Protein AF-A0A2G5TEP9-F1 (afdb_monomer_lite)

Organism: NCBI:txid1611254

Radius of gyration: 27.72 Å; chains: 1; bounding box: 43×55×90 Å

Foldseek 3Di:
DPPVVLVVLLVQLVVCVVVLNLVVLVVSLVVDDDPDPVSNVSSVVSNVSSVVSVVVVVVVVVVVVPPDDDDDDDDDDDDDDDDDDDDDDDDDDDPPPPDLPPPPDDQPFDPVLLVVLLVVCVVPVDLDDDPVVLVVSCVVRVHDSVSSNVSSNCSVSDPPPDPPPPPPPPPPDDDDD

pLDDT: mean 73.53, std 23.88, range [27.42, 98.19]

Structure (mmCIF, N/CA/C/O backbone):
data_AF-A0A2G5TEP9-F1
#
_entry.id   AF-A0A2G5TEP9-F1
#
loop_
_atom_site.group_PDB
_atom_site.id
_atom_site.type_symbol
_atom_site.label_atom_id
_atom_site.label_alt_id
_atom_site.label_comp_id
_atom_site.label_asym_id
_atom_site.label_entity_id
_atom_site.label_seq_id
_atom_site.pdbx_PDB_ins_code
_atom_site.Cartn_x
_atom_site.Cartn_y
_atom_site.Cartn_z
_atom_site.occupancy
_atom_site.B_iso_or_equiv
_atom_site.auth_seq_id
_atom_site.auth_comp_id
_atom_site.auth_asym_id
_atom_site.auth_atom_id
_atom_site.pdbx_PDB_model_num
ATOM 1 N N . MET A 1 1 ? 9.627 8.758 -30.086 1.00 54.09 1 MET A N 1
ATOM 2 C CA . MET A 1 1 ? 8.251 9.281 -29.978 1.00 54.09 1 MET A CA 1
ATOM 3 C C . MET A 1 1 ? 7.890 9.295 -28.505 1.00 54.09 1 MET A C 1
ATOM 5 O O . MET A 1 1 ? 8.203 8.301 -27.852 1.00 54.09 1 MET A O 1
ATOM 9 N N . PRO A 1 2 ? 7.360 10.400 -27.956 1.00 58.72 2 PRO A N 1
ATOM 10 C CA . PRO A 1 2 ? 6.764 10.361 -26.627 1.00 58.72 2 PRO A CA 1
ATOM 11 C C . PRO A 1 2 ? 5.661 9.294 -26.603 1.00 58.72 2 PRO A C 1
ATOM 13 O O . PRO A 1 2 ? 4.982 9.063 -27.601 1.00 58.72 2 PRO A O 1
ATOM 16 N N . ASP A 1 3 ? 5.563 8.581 -25.486 1.00 75.75 3 ASP A N 1
ATOM 17 C CA . ASP A 1 3 ? 4.519 7.584 -25.258 1.00 75.75 3 ASP A CA 1
ATOM 18 C C . ASP A 1 3 ? 3.217 8.329 -24.922 1.00 75.75 3 ASP A C 1
ATOM 20 O O . ASP A 1 3 ? 2.909 8.590 -23.755 1.00 75.75 3 ASP A O 1
ATOM 24 N N . ASP A 1 4 ? 2.517 8.763 -25.974 1.00 84.94 4 ASP A N 1
ATOM 25 C CA . ASP A 1 4 ? 1.292 9.567 -25.886 1.00 84.94 4 ASP A CA 1
ATOM 26 C C . ASP A 1 4 ? 0.189 8.848 -25.100 1.00 84.94 4 ASP A C 1
ATOM 28 O O . ASP A 1 4 ? -0.618 9.490 -24.425 1.00 84.94 4 ASP A O 1
ATOM 32 N N . GLU A 1 5 ? 0.173 7.515 -25.130 1.00 90.94 5 GLU A N 1
ATOM 33 C CA . GLU A 1 5 ? -0.779 6.717 -24.367 1.00 90.94 5 GLU A CA 1
ATOM 34 C C . GLU A 1 5 ? -0.471 6.788 -22.867 1.00 90.94 5 GLU A C 1
ATOM 36 O O . GLU A 1 5 ? -1.345 7.150 -22.074 1.00 90.94 5 GLU A O 1
ATOM 41 N N . SER A 1 6 ? 0.777 6.537 -22.462 1.00 93.81 6 SER A N 1
ATOM 42 C CA . SER A 1 6 ? 1.188 6.671 -21.057 1.00 93.81 6 SER A CA 1
ATOM 43 C C . SER A 1 6 ? 0.992 8.090 -20.520 1.00 93.81 6 SER A C 1
ATOM 45 O O . SER A 1 6 ? 0.581 8.267 -19.371 1.00 93.81 6 SER A O 1
ATOM 47 N N . PHE A 1 7 ? 1.211 9.109 -21.354 1.00 94.25 7 PHE A N 1
ATOM 48 C CA . PHE A 1 7 ? 0.912 10.492 -20.989 1.00 94.25 7 PHE A CA 1
ATOM 49 C C . PHE A 1 7 ? -0.584 10.703 -20.709 1.00 94.25 7 PHE A C 1
ATOM 51 O O . PHE A 1 7 ? -0.945 11.254 -19.667 1.00 94.25 7 PHE A O 1
ATOM 58 N N . GLN A 1 8 ? -1.473 10.211 -21.577 1.00 95.69 8 GLN A N 1
ATOM 59 C CA . GLN A 1 8 ? -2.921 10.302 -21.356 1.00 95.69 8 GLN A CA 1
ATOM 60 C C . GLN A 1 8 ? -3.368 9.575 -20.082 1.00 95.69 8 GLN A C 1
ATOM 62 O O . GLN A 1 8 ? -4.259 10.059 -19.376 1.00 95.69 8 GLN A O 1
ATOM 67 N N . TRP A 1 9 ? -2.757 8.435 -19.758 1.00 96.88 9 TRP A N 1
ATOM 68 C CA . TRP A 1 9 ? -3.003 7.736 -18.495 1.00 96.88 9 TRP A CA 1
ATOM 69 C C . TRP A 1 9 ? -2.607 8.581 -17.287 1.00 96.88 9 TRP A C 1
ATOM 71 O O . TRP A 1 9 ? -3.414 8.739 -16.366 1.00 96.88 9 TRP A O 1
ATOM 81 N N . ASN A 1 10 ? -1.436 9.212 -17.331 1.00 96.50 10 ASN A N 1
ATOM 82 C CA . ASN A 1 10 ? -1.004 10.143 -16.292 1.00 96.50 10 ASN A CA 1
ATOM 83 C C . ASN A 1 10 ? -1.940 11.353 -16.162 1.00 96.50 10 ASN A C 1
ATOM 85 O O . ASN A 1 10 ? -2.276 11.748 -15.045 1.00 96.50 10 ASN A O 1
ATOM 89 N N . CYS A 1 11 ? -2.464 11.892 -17.267 1.00 97.38 11 CYS A N 1
ATOM 90 C CA . CYS A 1 11 ? -3.477 12.950 -17.221 1.00 97.38 11 CYS A CA 1
ATOM 91 C C . CYS A 1 11 ? -4.774 12.498 -16.531 1.00 97.38 11 CYS A C 1
ATOM 93 O O . CYS A 1 11 ? -5.312 13.233 -15.699 1.00 97.38 11 CYS A O 1
ATOM 95 N N . LYS A 1 12 ? -5.265 11.286 -16.825 1.00 97.88 12 LYS A N 1
ATOM 96 C CA . LYS A 1 12 ? -6.457 10.713 -16.167 1.00 97.88 12 LYS A CA 1
ATOM 97 C C . LYS A 1 12 ? -6.224 10.508 -14.670 1.00 97.88 12 LYS A C 1
ATOM 99 O O . LYS A 1 12 ? -7.103 10.804 -13.864 1.00 97.88 12 LYS A O 1
ATOM 104 N N . MET A 1 13 ? -5.036 10.041 -14.290 1.00 98.19 13 MET A N 1
ATOM 105 C CA . MET A 1 13 ? -4.645 9.891 -12.886 1.00 98.19 13 MET A CA 1
ATOM 106 C C . MET A 1 13 ? -4.602 11.246 -12.171 1.00 98.19 13 MET A C 1
ATOM 108 O O . MET A 1 13 ? -5.199 11.393 -11.108 1.00 98.19 13 MET A O 1
ATOM 112 N N . ALA A 1 14 ? -3.989 12.264 -12.776 1.00 98.06 14 ALA A N 1
ATOM 113 C CA . ALA A 1 14 ? -3.950 13.617 -12.222 1.00 98.06 14 ALA A CA 1
ATOM 114 C C . ALA A 1 14 ? -5.348 14.253 -12.105 1.00 98.06 14 ALA A C 1
ATOM 116 O O . ALA A 1 14 ? -5.624 15.003 -11.168 1.00 98.06 14 ALA A O 1
ATOM 117 N N . GLN A 1 15 ? -6.260 13.956 -13.033 1.00 98.19 15 GLN A N 1
ATOM 118 C CA . GLN A 1 15 ? -7.659 14.363 -12.914 1.00 98.19 15 GLN A CA 1
ATOM 119 C C . GLN A 1 15 ? -8.349 13.681 -11.725 1.00 98.19 15 GLN A C 1
ATOM 121 O O . GLN A 1 15 ? -8.962 14.371 -10.916 1.00 98.19 15 GLN A O 1
ATOM 126 N N . ALA A 1 16 ? -8.184 12.368 -11.558 1.00 97.56 16 ALA A N 1
ATOM 127 C CA . ALA A 1 16 ? -8.745 11.640 -10.419 1.00 97.56 16 ALA A CA 1
ATOM 128 C C . ALA A 1 16 ? -8.208 12.145 -9.065 1.00 97.56 16 ALA A C 1
ATOM 130 O O . ALA A 1 16 ? -8.957 12.202 -8.087 1.00 97.56 16 ALA A O 1
ATOM 131 N N . VAL A 1 17 ? -6.940 12.570 -9.012 1.00 97.00 17 VAL A N 1
ATOM 132 C CA . VAL A 1 17 ? -6.368 13.268 -7.849 1.00 97.00 17 VAL A CA 1
ATOM 133 C C . VAL A 1 17 ? -7.118 14.575 -7.569 1.00 97.00 17 VAL A C 1
ATOM 135 O O . VAL A 1 17 ? -7.587 14.778 -6.450 1.00 97.00 17 VAL A O 1
ATOM 138 N N . ARG A 1 18 ? -7.291 15.439 -8.580 1.00 96.06 18 ARG A N 1
ATOM 139 C CA . ARG A 1 18 ? -8.020 16.717 -8.441 1.00 96.06 18 ARG A CA 1
ATOM 140 C C . ARG A 1 18 ? -9.473 16.528 -8.004 1.00 96.06 18 ARG A C 1
ATOM 142 O O . ARG A 1 18 ? -9.998 17.344 -7.255 1.00 96.06 18 ARG A O 1
ATOM 149 N N . GLU A 1 19 ? -10.105 15.443 -8.435 1.00 96.62 19 GLU A N 1
ATOM 150 C CA . GLU A 1 19 ? -11.479 15.081 -8.071 1.00 96.62 19 GLU A CA 1
ATOM 151 C C . GLU A 1 19 ? -11.585 14.371 -6.707 1.00 96.62 19 GLU A C 1
ATOM 153 O O . GLU A 1 19 ? -12.661 13.902 -6.338 1.00 96.62 19 GLU A O 1
ATOM 158 N N . ASN A 1 20 ? -10.500 14.289 -5.925 1.00 94.88 20 ASN A N 1
ATOM 159 C CA . ASN A 1 20 ? -10.471 13.622 -4.619 1.00 94.88 20 ASN A CA 1
ATOM 160 C C . ASN A 1 20 ? -10.864 12.132 -4.657 1.00 94.88 20 ASN A C 1
ATOM 162 O O . ASN A 1 20 ? -11.404 11.599 -3.676 1.00 94.88 20 ASN A O 1
ATOM 166 N N . GLN A 1 21 ? -10.548 11.441 -5.758 1.00 97.00 21 GLN A N 1
ATOM 167 C CA . GLN A 1 21 ? -10.834 10.021 -5.986 1.00 97.00 21 GLN A CA 1
ATOM 168 C C . GLN A 1 21 ? -9.555 9.159 -5.922 1.00 97.00 21 GLN A C 1
ATOM 170 O O . GLN A 1 21 ? -9.119 8.610 -6.938 1.00 97.00 21 GLN A O 1
ATOM 175 N N . PRO A 1 22 ? -8.939 8.960 -4.742 1.00 95.81 22 PRO A N 1
ATOM 176 C CA . PRO A 1 22 ? -7.652 8.270 -4.643 1.00 95.81 22 PRO A CA 1
ATOM 177 C C . PRO A 1 22 ? -7.717 6.797 -5.076 1.00 95.81 22 PRO A C 1
ATOM 179 O O . PRO A 1 22 ? -6.802 6.296 -5.723 1.00 95.81 22 PRO A O 1
ATOM 182 N N . PHE A 1 23 ? -8.830 6.099 -4.826 1.00 96.81 23 PHE A N 1
ATOM 183 C CA . PHE A 1 23 ? -9.011 4.723 -5.305 1.00 96.81 23 PHE A CA 1
ATOM 184 C C . PHE A 1 23 ? -9.077 4.629 -6.832 1.00 96.81 23 PHE A C 1
ATOM 186 O O . PHE A 1 23 ? -8.648 3.627 -7.406 1.00 96.81 23 PHE A O 1
ATOM 193 N N . LYS A 1 24 ? -9.566 5.681 -7.502 1.00 97.44 24 LYS A N 1
ATOM 194 C CA . LYS A 1 24 ? -9.578 5.740 -8.963 1.00 97.44 24 LYS A CA 1
ATOM 195 C C . LYS A 1 24 ? -8.161 5.867 -9.514 1.00 97.44 24 LYS A C 1
ATOM 197 O O . LYS A 1 24 ? -7.848 5.210 -10.500 1.00 97.44 24 LYS A O 1
ATOM 202 N N . VAL A 1 25 ? -7.291 6.625 -8.846 1.00 97.50 25 VAL A N 1
ATOM 203 C CA . VAL A 1 25 ? -5.862 6.723 -9.193 1.00 97.50 25 VAL A CA 1
ATOM 204 C C . VAL A 1 25 ? -5.188 5.351 -9.109 1.00 97.50 25 VAL A C 1
ATOM 206 O O . VAL A 1 25 ? -4.518 4.947 -10.057 1.00 97.50 25 VAL A O 1
ATOM 209 N N . LEU A 1 26 ? -5.429 4.597 -8.029 1.00 97.38 26 LEU A N 1
ATOM 210 C CA . LEU A 1 26 ? -4.895 3.238 -7.864 1.00 97.38 26 LEU A CA 1
ATOM 211 C C . LEU A 1 26 ? -5.405 2.280 -8.949 1.00 97.38 26 LEU A C 1
ATOM 213 O O . LEU A 1 26 ? -4.629 1.503 -9.504 1.00 97.38 26 LEU A O 1
ATOM 217 N N . GLN A 1 27 ? -6.699 2.356 -9.278 1.00 97.69 27 GLN A N 1
ATOM 218 C CA . GLN A 1 27 ? -7.284 1.562 -10.358 1.00 97.69 27 GLN A CA 1
ATOM 219 C C . GLN A 1 27 ? -6.618 1.882 -11.700 1.00 97.69 27 GLN A C 1
ATOM 221 O O . GLN A 1 27 ? -6.266 0.965 -12.439 1.00 97.69 27 GLN A O 1
ATOM 226 N N . LEU A 1 28 ? -6.449 3.168 -12.018 1.00 97.00 28 LEU A N 1
ATOM 227 C CA . LEU A 1 28 ? -5.861 3.604 -13.281 1.00 97.00 28 LEU A CA 1
ATOM 228 C C . LEU A 1 28 ? -4.400 3.151 -13.401 1.00 97.00 28 LEU A C 1
ATOM 230 O O . LEU A 1 28 ? -4.034 2.573 -14.419 1.00 97.00 28 LEU A O 1
ATOM 234 N N . ALA A 1 29 ? -3.603 3.319 -12.343 1.00 95.38 29 ALA A N 1
ATOM 235 C CA . ALA A 1 29 ? -2.207 2.887 -12.314 1.00 95.38 29 ALA A CA 1
ATOM 236 C C . ALA A 1 29 ? -2.046 1.372 -12.514 1.00 95.38 29 ALA A C 1
ATOM 238 O O . ALA A 1 29 ? -1.119 0.932 -13.185 1.00 95.38 29 ALA A O 1
ATOM 239 N N . GLY A 1 30 ? -2.956 0.567 -11.957 1.00 94.62 30 GLY A N 1
ATOM 240 C CA . GLY A 1 30 ? -2.949 -0.889 -12.133 1.00 94.62 30 GLY A CA 1
ATOM 241 C C . GLY A 1 30 ? -3.490 -1.373 -13.483 1.00 94.62 30 GLY A C 1
ATOM 242 O O . GLY A 1 30 ? -3.393 -2.562 -13.774 1.00 94.62 30 GLY A O 1
ATOM 243 N N . SER A 1 31 ? -4.078 -0.483 -14.288 1.00 95.69 31 SER A N 1
ATOM 244 C CA . SER A 1 31 ? -4.719 -0.829 -15.565 1.00 95.69 31 SER A CA 1
ATOM 245 C C . SER A 1 31 ? -3.834 -0.571 -16.786 1.00 95.69 31 SER A C 1
ATOM 247 O O . SER A 1 31 ? -4.215 -0.958 -17.888 1.00 95.69 31 SER A O 1
ATOM 249 N N . HIS A 1 32 ? -2.676 0.071 -16.609 1.00 94.25 32 HIS A N 1
ATOM 250 C CA . HIS A 1 32 ? -1.771 0.434 -17.699 1.00 94.25 32 HIS A CA 1
ATOM 251 C C . HIS A 1 32 ? -0.335 0.013 -17.406 1.00 94.25 32 HIS A C 1
ATOM 253 O O . HIS A 1 32 ? 0.132 0.117 -16.273 1.00 94.25 32 HIS A O 1
ATOM 259 N N . ASN A 1 33 ? 0.379 -0.440 -18.437 1.00 93.69 33 ASN A N 1
ATOM 260 C CA . ASN A 1 33 ? 1.788 -0.798 -18.323 1.00 93.69 33 ASN A CA 1
ATOM 261 C C . ASN A 1 33 ? 2.669 0.325 -18.882 1.00 93.69 33 ASN A C 1
ATOM 263 O O . ASN A 1 33 ? 2.822 0.464 -20.095 1.00 93.69 33 ASN A O 1
ATOM 267 N N . PHE A 1 34 ? 3.267 1.112 -17.990 1.00 92.44 34 PHE A N 1
ATOM 268 C CA . PHE A 1 34 ? 4.146 2.218 -18.358 1.00 92.44 34 PHE A CA 1
ATOM 269 C C . PHE A 1 34 ? 5.502 1.695 -18.844 1.00 92.44 34 PHE A C 1
ATOM 271 O O . PHE A 1 34 ? 6.312 1.207 -18.056 1.00 92.44 34 PHE A O 1
ATOM 278 N N . THR A 1 35 ? 5.753 1.811 -20.148 1.00 88.62 35 THR A N 1
ATOM 279 C CA . THR A 1 35 ? 7.021 1.380 -20.765 1.00 88.62 35 THR A CA 1
ATOM 280 C C . THR A 1 35 ? 8.101 2.460 -20.708 1.00 88.62 35 THR A C 1
ATOM 282 O O . THR A 1 35 ? 9.292 2.155 -20.686 1.00 88.62 35 THR A O 1
ATOM 285 N N . ASN A 1 36 ? 7.690 3.727 -20.655 1.00 92.44 36 ASN A N 1
ATOM 286 C CA . ASN A 1 36 ? 8.575 4.872 -20.519 1.00 92.44 36 ASN A CA 1
ATOM 287 C C . ASN A 1 36 ? 8.857 5.166 -19.034 1.00 92.44 36 ASN A C 1
ATOM 289 O O . ASN A 1 36 ? 7.923 5.400 -18.265 1.00 92.44 36 ASN A O 1
ATOM 293 N N . GLU A 1 37 ? 10.136 5.199 -18.643 1.00 92.81 37 GLU A N 1
ATOM 294 C CA . GLU A 1 37 ? 10.525 5.357 -17.232 1.00 92.81 37 GLU A CA 1
ATOM 295 C C . GLU A 1 37 ? 10.071 6.698 -16.637 1.00 92.81 37 GLU A C 1
ATOM 297 O O . GLU A 1 37 ? 9.592 6.726 -15.508 1.00 92.81 37 GLU A O 1
ATOM 302 N N . LEU A 1 38 ? 10.109 7.789 -17.411 1.00 93.88 38 LEU A N 1
ATOM 303 C CA . LEU A 1 38 ? 9.615 9.091 -16.951 1.00 93.88 38 LEU A CA 1
ATOM 304 C C . LEU A 1 38 ? 8.106 9.043 -16.683 1.00 93.88 38 LEU A C 1
ATOM 306 O O . LEU A 1 38 ? 7.631 9.520 -15.656 1.00 93.88 38 LEU A O 1
ATOM 310 N N . GLN A 1 39 ? 7.332 8.444 -17.591 1.00 94.81 39 GLN A N 1
ATOM 311 C CA . GLN A 1 39 ? 5.882 8.328 -17.402 1.00 94.81 39 GLN A CA 1
ATOM 312 C C . GLN A 1 39 ? 5.538 7.425 -16.214 1.00 94.81 39 GLN A C 1
ATOM 314 O O . GLN A 1 39 ? 4.589 7.700 -15.482 1.00 94.81 39 GLN A O 1
ATOM 319 N N . LYS A 1 40 ? 6.330 6.378 -15.990 1.00 95.50 40 LYS A N 1
ATOM 320 C CA . LYS A 1 40 ? 6.205 5.495 -14.832 1.00 95.50 40 LYS A CA 1
ATOM 321 C C . LYS A 1 40 ? 6.516 6.220 -13.522 1.00 95.50 40 LYS A C 1
ATOM 323 O O . LYS A 1 40 ? 5.782 6.046 -12.554 1.00 95.50 40 LYS A O 1
ATOM 328 N N . GLU A 1 41 ? 7.552 7.053 -13.480 1.00 96.69 41 GLU A N 1
ATOM 329 C CA . GLU A 1 41 ? 7.896 7.860 -12.302 1.00 96.69 41 GLU A CA 1
ATOM 330 C C . GLU A 1 41 ? 6.782 8.859 -11.949 1.00 96.69 41 GLU A C 1
ATOM 332 O O . GLU A 1 41 ? 6.381 8.973 -10.786 1.00 96.69 41 GLU A O 1
ATOM 337 N N . ILE A 1 42 ? 6.194 9.505 -12.961 1.00 96.19 42 ILE A N 1
ATOM 338 C CA . ILE A 1 42 ? 5.015 10.366 -12.788 1.00 96.19 42 ILE A CA 1
ATOM 339 C C . ILE A 1 42 ? 3.842 9.561 -12.209 1.00 96.19 42 ILE A C 1
ATOM 341 O O . ILE A 1 42 ? 3.224 9.986 -11.230 1.00 96.19 42 ILE A O 1
ATOM 345 N N . ALA A 1 43 ? 3.554 8.380 -12.764 1.00 96.94 43 ALA A N 1
ATOM 346 C CA . ALA A 1 43 ? 2.474 7.518 -12.286 1.00 96.94 43 ALA A CA 1
ATOM 347 C C . ALA A 1 43 ? 2.678 7.101 -10.820 1.00 96.94 43 ALA A C 1
ATOM 349 O O . ALA A 1 43 ? 1.741 7.163 -10.021 1.00 96.94 43 ALA A O 1
ATOM 350 N N . LEU A 1 44 ? 3.904 6.723 -10.442 1.00 97.69 44 LEU A N 1
ATOM 351 C CA . LEU A 1 44 ? 4.257 6.362 -9.066 1.00 97.69 44 LEU A CA 1
ATOM 352 C C . LEU A 1 44 ? 4.078 7.536 -8.099 1.00 97.69 44 LEU A C 1
ATOM 354 O O . LEU A 1 44 ? 3.539 7.345 -7.010 1.00 97.69 44 LEU A O 1
ATOM 358 N N . THR A 1 45 ? 4.450 8.746 -8.514 1.00 98.12 45 THR A N 1
ATOM 359 C CA . THR A 1 45 ? 4.260 9.967 -7.715 1.00 98.12 45 THR A CA 1
ATOM 360 C C . THR A 1 45 ? 2.775 10.229 -7.449 1.00 98.12 45 THR A C 1
ATOM 362 O O . THR A 1 45 ? 2.368 10.487 -6.316 1.00 98.12 45 THR A O 1
ATOM 365 N N . LEU A 1 46 ? 1.931 10.090 -8.475 1.00 97.81 46 LEU A N 1
ATOM 366 C CA . LEU A 1 46 ? 0.477 10.237 -8.346 1.00 97.81 46 LEU A CA 1
ATOM 367 C C . LEU A 1 46 ? -0.138 9.148 -7.450 1.00 97.81 46 LEU A C 1
ATOM 369 O O . LEU A 1 46 ? -1.047 9.431 -6.669 1.00 97.81 46 LEU A O 1
ATOM 373 N N . VAL A 1 47 ? 0.364 7.912 -7.528 1.00 97.94 47 VAL A N 1
ATOM 374 C CA . VAL A 1 47 ? -0.046 6.807 -6.645 1.00 97.94 47 VAL A CA 1
ATOM 375 C C . VAL A 1 47 ? 0.343 7.080 -5.196 1.00 97.94 47 VAL A C 1
ATOM 377 O O . VAL A 1 47 ? -0.477 6.857 -4.304 1.00 97.94 47 VAL A O 1
ATOM 380 N N . GLN A 1 48 ? 1.557 7.574 -4.949 1.00 97.62 48 GLN A N 1
ATOM 381 C CA . GLN A 1 48 ? 2.003 7.943 -3.608 1.00 97.62 48 GLN A CA 1
ATOM 382 C C . GLN A 1 48 ? 1.087 9.016 -3.014 1.00 97.62 48 GLN A C 1
ATOM 384 O O . GLN A 1 48 ? 0.552 8.822 -1.922 1.00 97.62 48 GLN A O 1
ATOM 389 N N . TYR A 1 49 ? 0.812 10.077 -3.774 1.00 96.69 49 TYR A N 1
ATOM 390 C CA . TYR A 1 49 ? -0.101 11.133 -3.343 1.00 96.69 49 TYR A CA 1
ATOM 391 C C . TYR A 1 49 ? -1.507 10.592 -3.040 1.00 96.69 49 TYR A C 1
ATOM 393 O O . TYR A 1 49 ? -2.089 10.888 -2.000 1.00 96.69 49 TYR A O 1
ATOM 401 N N . ALA A 1 50 ? -2.047 9.718 -3.895 1.00 96.31 50 ALA A N 1
ATOM 402 C CA . ALA A 1 50 ? -3.340 9.082 -3.647 1.00 96.31 50 ALA A CA 1
ATOM 403 C C . ALA A 1 50 ? -3.357 8.237 -2.359 1.00 96.31 50 ALA A C 1
ATOM 405 O O . ALA A 1 50 ? -4.375 8.201 -1.665 1.00 96.31 50 ALA A O 1
ATOM 406 N N . CYS A 1 51 ? -2.249 7.576 -2.011 1.00 95.31 51 CYS A N 1
ATOM 407 C CA . CYS A 1 51 ? -2.130 6.852 -0.743 1.00 95.31 51 CYS A CA 1
ATOM 408 C C . CYS A 1 51 ? -2.191 7.805 0.459 1.00 95.31 51 CYS A C 1
ATOM 410 O O . CYS A 1 51 ? -2.912 7.522 1.415 1.00 95.31 51 CYS A O 1
ATOM 412 N N . GLU A 1 52 ? -1.503 8.945 0.387 1.00 94.69 52 GLU A N 1
ATOM 413 C CA . GLU A 1 52 ? -1.516 9.981 1.432 1.00 94.69 52 GLU A CA 1
ATOM 414 C C . GLU A 1 52 ? -2.914 10.604 1.608 1.00 94.69 52 GLU A C 1
ATOM 416 O O . GLU A 1 52 ? -3.372 10.853 2.725 1.00 94.69 52 GLU A O 1
ATOM 421 N N . MET A 1 53 ? -3.665 10.784 0.518 1.00 91.50 53 MET A N 1
ATOM 422 C CA . MET A 1 53 ? -5.064 11.234 0.584 1.00 91.50 53 MET A CA 1
ATOM 423 C C . MET A 1 53 ? -5.976 10.237 1.316 1.00 91.50 53 MET A C 1
ATOM 425 O O . MET A 1 53 ? -6.960 10.633 1.939 1.00 91.50 53 MET A O 1
ATOM 429 N N . ILE A 1 54 ? -5.692 8.934 1.229 1.00 92.06 54 ILE A N 1
ATOM 430 C CA . ILE A 1 54 ? -6.463 7.905 1.945 1.00 92.06 54 ILE A CA 1
ATOM 431 C C . ILE A 1 54 ? -6.129 7.941 3.438 1.00 92.06 54 ILE A C 1
ATOM 433 O O . ILE A 1 54 ? -7.036 7.839 4.263 1.00 92.06 54 ILE A O 1
ATOM 437 N N . THR A 1 55 ? -4.852 8.091 3.800 1.00 87.38 55 THR A N 1
ATOM 438 C CA . THR A 1 55 ? -4.438 8.138 5.212 1.00 87.38 55 THR A CA 1
ATOM 439 C C . THR A 1 55 ? -4.971 9.384 5.909 1.00 87.38 55 THR A C 1
ATOM 441 O O . THR A 1 55 ? -5.568 9.267 6.975 1.00 87.38 55 THR A O 1
ATOM 444 N N . THR A 1 56 ? -4.881 10.547 5.265 1.00 80.44 56 THR A N 1
ATOM 445 C CA . THR A 1 56 ? -5.391 11.818 5.811 1.00 80.44 56 THR A CA 1
ATOM 446 C C . THR A 1 56 ? -6.914 11.842 5.964 1.00 80.44 56 THR A C 1
ATOM 448 O O . THR A 1 56 ? -7.417 12.353 6.961 1.00 80.44 56 THR A O 1
ATOM 451 N N . LYS A 1 57 ? -7.679 11.235 5.042 1.00 71.38 57 LYS A N 1
ATOM 452 C CA . LYS A 1 57 ? -9.139 11.080 5.208 1.00 71.38 57 LYS A CA 1
ATOM 453 C C . LYS A 1 57 ? -9.508 10.200 6.404 1.00 71.38 57 LYS A C 1
ATOM 455 O O . LYS A 1 57 ? -10.487 10.490 7.087 1.00 71.38 57 LYS A O 1
ATOM 460 N N . ASN A 1 58 ? -8.734 9.150 6.669 1.00 61.12 58 ASN A N 1
ATOM 461 C CA . ASN A 1 58 ? -8.969 8.289 7.828 1.00 61.12 58 ASN A CA 1
ATOM 462 C C . ASN A 1 58 ? -8.636 9.004 9.146 1.00 61.12 58 ASN A C 1
ATOM 464 O O . ASN A 1 58 ? -9.323 8.780 10.133 1.00 61.12 58 ASN A O 1
ATOM 468 N N . GLU A 1 59 ? -7.641 9.892 9.157 1.00 59.25 59 GLU A N 1
ATOM 469 C CA . GLU A 1 59 ? -7.287 10.698 10.333 1.00 59.25 59 GLU A CA 1
ATOM 470 C C . GLU A 1 59 ? -8.298 11.829 10.591 1.00 59.25 59 GLU A C 1
ATOM 472 O O . GLU A 1 59 ? -8.721 12.021 11.728 1.00 59.25 59 GLU A O 1
ATOM 477 N N . ALA A 1 60 ? -8.770 12.528 9.551 1.00 56.59 60 ALA A N 1
ATOM 478 C CA . ALA A 1 60 ? -9.782 13.582 9.688 1.00 56.59 60 ALA A CA 1
ATOM 479 C C . ALA A 1 60 ? -11.145 13.044 10.170 1.00 56.59 60 ALA A C 1
ATOM 481 O O . ALA A 1 60 ? -11.826 13.693 10.962 1.00 56.59 60 ALA A O 1
ATOM 482 N N . SER A 1 61 ? -11.514 11.826 9.757 1.00 51.91 61 SER A N 1
ATOM 483 C CA . SER A 1 61 ? -12.744 11.156 10.204 1.00 51.91 61 SER A CA 1
ATOM 484 C C . SER A 1 61 ? -12.728 10.763 11.688 1.00 51.91 61 SER A C 1
ATOM 486 O O . SER A 1 61 ? -13.791 10.499 12.246 1.00 51.91 61 SER A O 1
ATOM 488 N N . GLU A 1 62 ? -11.562 10.698 12.336 1.00 47.44 62 GLU A N 1
ATOM 489 C CA . GLU A 1 62 ? -11.444 10.346 13.759 1.00 47.44 62 GLU A CA 1
ATOM 490 C C . GLU A 1 62 ? -11.578 11.557 14.694 1.00 47.44 62 GLU A C 1
ATOM 492 O O . GLU A 1 62 ? -11.821 11.386 15.889 1.00 47.44 62 GLU A O 1
ATOM 497 N N . VAL A 1 63 ? -11.469 12.779 14.162 1.00 51.31 63 VAL A N 1
ATOM 498 C CA . VAL A 1 63 ? -11.531 14.024 14.947 1.00 51.31 63 VAL A CA 1
ATOM 499 C C . VAL A 1 63 ? -12.969 14.554 15.075 1.00 51.31 63 VAL A C 1
ATOM 501 O O . VAL A 1 63 ? -13.300 15.211 16.061 1.00 51.31 63 VAL A O 1
ATOM 504 N N . GLU A 1 64 ? -13.873 14.217 14.148 1.00 40.97 64 GLU A N 1
ATOM 505 C CA . GLU A 1 64 ? -15.264 14.706 14.173 1.00 40.97 64 GLU A CA 1
ATOM 506 C C . GLU A 1 64 ? -16.186 13.978 15.169 1.00 40.97 64 GLU A C 1
ATOM 508 O O . GLU A 1 64 ? -17.228 14.515 15.536 1.00 40.97 64 GLU A O 1
ATOM 513 N N . THR A 1 65 ? -15.810 12.804 15.690 1.00 46.16 65 THR A N 1
ATOM 514 C CA . THR A 1 65 ? -16.633 12.073 16.679 1.00 46.16 65 THR A CA 1
ATOM 515 C C . THR A 1 65 ? -16.258 12.331 18.141 1.00 46.16 65 THR A C 1
ATOM 517 O O . THR A 1 65 ? -16.896 11.777 19.032 1.00 46.16 65 THR A O 1
ATOM 520 N N . ALA A 1 66 ? -15.241 13.153 18.419 1.00 43.53 66 ALA A N 1
ATOM 521 C CA . ALA A 1 66 ? -14.760 13.412 19.785 1.00 43.53 66 ALA A CA 1
ATOM 522 C C . ALA A 1 66 ? -15.260 14.739 20.391 1.00 43.53 66 ALA A C 1
ATOM 524 O O . ALA A 1 66 ? -14.936 15.066 21.532 1.00 43.53 66 ALA A O 1
ATOM 525 N N . SER A 1 67 ? -16.058 15.504 19.648 1.00 46.31 67 SER A N 1
ATOM 526 C CA . SER A 1 67 ? -16.377 16.895 19.978 1.00 46.31 67 SER A CA 1
ATOM 527 C C . SER A 1 67 ? -17.839 17.069 20.378 1.00 46.31 67 SER A C 1
ATOM 529 O O . SER A 1 67 ? -18.561 17.765 19.680 1.00 46.31 67 SER A O 1
ATOM 531 N N . LEU A 1 68 ? -18.294 16.424 21.461 1.00 42.62 68 LEU A N 1
ATOM 532 C CA . LEU A 1 68 ? -19.508 16.810 22.206 1.00 42.62 68 LEU A CA 1
ATOM 533 C C . LEU A 1 68 ? -19.650 15.988 23.504 1.00 42.62 68 LEU A C 1
ATOM 535 O O . LEU A 1 68 ? -20.387 15.012 23.566 1.00 42.62 68 LEU A O 1
ATOM 539 N N . SER A 1 69 ? -18.981 16.427 24.572 1.00 36.19 69 SER A N 1
ATOM 540 C CA . SER A 1 69 ? -19.575 16.449 25.919 1.00 36.19 69 SER A CA 1
ATOM 541 C C . SER A 1 69 ? -18.762 17.364 26.834 1.00 36.19 69 SER A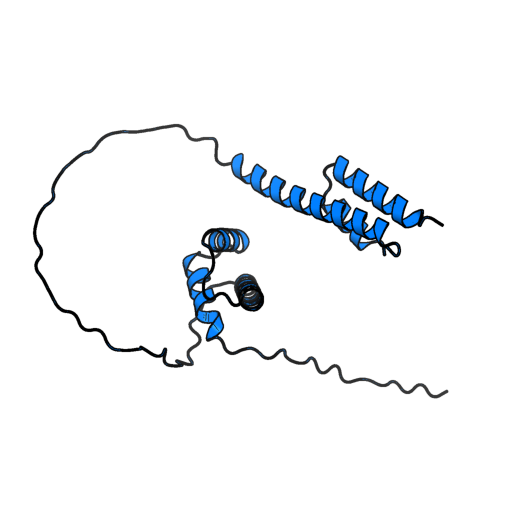 C 1
ATOM 543 O O . SER A 1 69 ? -17.565 17.177 27.039 1.00 36.19 69 SER A O 1
ATOM 545 N N . VAL A 1 70 ? -19.449 18.379 27.343 1.00 38.34 70 VAL A N 1
ATOM 546 C CA . VAL A 1 70 ? -18.958 19.546 28.074 1.00 38.34 70 VAL A CA 1
ATOM 547 C C . VAL A 1 70 ? -19.088 19.300 29.587 1.00 38.34 70 VAL A C 1
ATOM 549 O O . VAL A 1 70 ? -20.194 19.296 30.109 1.00 38.34 70 VAL A O 1
ATOM 552 N N . THR A 1 71 ? -17.937 19.216 30.272 1.00 37.75 71 THR A N 1
ATOM 553 C CA . THR A 1 71 ? -17.617 19.848 31.586 1.00 37.75 71 THR A CA 1
ATOM 554 C C . THR A 1 71 ? -18.243 19.274 32.894 1.00 37.75 71 THR A C 1
ATOM 556 O O . THR A 1 71 ? -18.892 18.234 32.840 1.00 37.75 71 THR A O 1
ATOM 559 N N . PRO A 1 72 ? -17.940 19.829 34.098 1.00 53.72 72 PRO A N 1
ATOM 560 C CA . PRO A 1 72 ? -16.966 19.255 35.041 1.00 53.72 72 PRO A CA 1
ATOM 561 C C . PRO A 1 72 ? -17.545 19.103 36.470 1.00 53.72 72 PRO A C 1
ATOM 563 O O . PRO A 1 72 ? -18.551 19.724 36.806 1.00 53.72 72 PRO A O 1
ATOM 566 N N . LEU A 1 73 ? -16.906 18.349 37.370 1.00 34.62 73 LEU A N 1
ATOM 567 C CA . LEU A 1 73 ? -17.122 18.595 38.801 1.00 34.62 73 LEU A CA 1
ATOM 568 C C . LEU A 1 73 ? -15.927 18.194 39.664 1.00 34.62 73 LEU A C 1
ATOM 570 O O . LEU A 1 73 ? -15.217 17.231 39.398 1.00 34.62 73 LEU A O 1
ATOM 574 N N . ASP A 1 74 ? -15.753 19.052 40.652 1.00 31.28 74 ASP A N 1
ATOM 575 C CA . ASP A 1 74 ? -14.638 19.342 41.528 1.00 31.28 74 ASP A CA 1
ATOM 576 C C . ASP A 1 74 ? -14.578 18.435 42.772 1.00 31.28 74 ASP A C 1
ATOM 578 O O . ASP A 1 74 ? -15.547 17.757 43.119 1.00 31.28 74 ASP A O 1
ATOM 582 N N . SER A 1 75 ? -13.472 18.594 43.500 1.00 33.28 75 SER A N 1
ATOM 583 C CA . SER A 1 75 ? -13.284 18.431 44.948 1.00 33.28 75 SER A CA 1
ATOM 584 C C . SER A 1 75 ? -12.990 17.045 45.540 1.00 33.28 75 SER A C 1
ATOM 586 O O . SER A 1 75 ? -13.749 16.091 45.406 1.00 33.28 75 SER A O 1
ATOM 588 N N . GLY A 1 76 ? -11.889 16.993 46.304 1.00 29.84 76 GLY A N 1
ATOM 589 C CA . GLY A 1 76 ? -11.643 15.964 47.315 1.00 29.84 76 GLY A CA 1
ATOM 590 C C . GLY A 1 76 ? -10.170 15.652 47.562 1.00 29.84 76 GLY A C 1
ATOM 591 O O . GLY A 1 76 ? -9.717 14.568 47.217 1.00 29.84 76 GLY A O 1
ATOM 592 N N . ALA A 1 77 ? -9.432 16.598 48.146 1.00 36.50 77 ALA A N 1
ATOM 593 C CA . ALA A 1 77 ? -8.148 16.339 48.791 1.00 36.50 77 ALA A CA 1
ATOM 594 C C . ALA A 1 77 ? -8.334 15.402 49.998 1.00 36.50 77 ALA A C 1
ATOM 596 O O . ALA A 1 77 ? -9.284 15.604 50.749 1.00 36.50 77 ALA A O 1
ATOM 597 N N . ASP A 1 78 ? -7.416 14.457 50.217 1.00 37.00 78 ASP A N 1
ATOM 598 C CA . ASP A 1 78 ? -6.849 14.284 51.557 1.00 37.00 78 ASP A CA 1
ATOM 599 C C . ASP A 1 78 ? -5.503 13.547 51.530 1.00 37.00 78 ASP A C 1
ATOM 601 O O . ASP A 1 78 ? -5.300 12.575 50.797 1.00 37.00 78 ASP A O 1
ATOM 605 N N . ASP A 1 79 ? -4.597 14.091 52.331 1.00 36.34 79 ASP A N 1
ATOM 606 C CA . ASP A 1 79 ? -3.232 13.670 52.621 1.00 36.34 79 ASP A CA 1
ATOM 607 C C . ASP A 1 79 ? -3.184 12.306 53.324 1.00 36.34 79 ASP A C 1
ATOM 609 O O . ASP A 1 79 ? -4.068 11.989 54.120 1.00 36.34 79 ASP A O 1
ATOM 613 N N . SER A 1 80 ? -2.098 11.546 53.115 1.00 37.81 80 SER A N 1
ATOM 614 C CA . SER A 1 80 ? -1.264 10.949 54.185 1.00 37.81 80 SER A CA 1
ATOM 615 C C . SER A 1 80 ? -0.299 9.882 53.633 1.00 37.81 80 SER A C 1
ATOM 617 O O . SE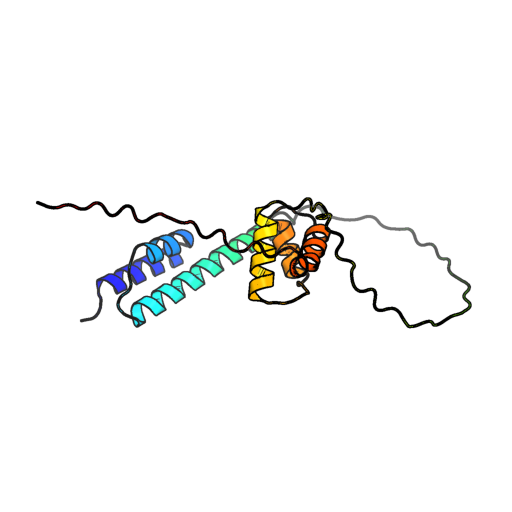R A 1 80 ? -0.641 8.710 53.496 1.00 37.81 80 SER A O 1
ATOM 619 N N . GLU A 1 81 ? 0.948 10.278 53.386 1.00 36.84 81 GLU A N 1
ATOM 620 C CA . GLU A 1 81 ? 2.143 9.462 53.689 1.00 36.84 81 GLU A CA 1
ATOM 621 C C . GLU A 1 81 ? 2.593 9.812 55.137 1.00 36.84 81 GLU A C 1
ATOM 623 O O . GLU A 1 81 ? 2.121 10.843 55.629 1.00 36.84 81 GLU A O 1
ATOM 628 N N . PRO A 1 82 ? 3.490 9.081 55.857 1.00 47.16 82 PRO A N 1
ATOM 629 C CA . PRO A 1 82 ? 4.625 8.302 55.332 1.00 47.16 82 PRO A CA 1
ATOM 630 C C . PRO A 1 82 ? 5.044 7.038 56.145 1.00 47.16 82 PRO A C 1
ATOM 632 O O . PRO A 1 82 ? 4.442 6.660 57.149 1.00 47.16 82 PRO A O 1
ATOM 635 N N . THR A 1 83 ? 6.211 6.493 55.757 1.00 34.06 83 THR A N 1
ATOM 636 C CA . THR A 1 83 ? 7.137 5.593 56.498 1.00 34.06 83 THR A CA 1
ATOM 637 C C . THR A 1 83 ? 6.856 4.085 56.339 1.00 34.06 83 THR A C 1
ATOM 639 O O . THR A 1 83 ? 5.710 3.670 56.334 1.00 34.06 83 THR A O 1
ATOM 642 N N . SER A 1 84 ? 7.816 3.167 56.180 1.00 27.42 84 SER A N 1
ATOM 643 C CA . SER A 1 84 ? 9.279 3.179 56.306 1.00 27.42 84 SER A CA 1
ATOM 644 C C . SER A 1 84 ? 9.897 2.037 55.471 1.00 27.42 84 SER A C 1
ATOM 646 O O . SER A 1 84 ? 9.351 0.935 55.454 1.00 27.42 84 SER A O 1
ATOM 648 N N . SER A 1 85 ? 11.076 2.249 54.879 1.00 39.72 85 SER A N 1
ATOM 649 C CA . SER A 1 85 ? 12.011 1.162 54.509 1.00 39.72 85 SER A CA 1
ATOM 650 C C . SER A 1 85 ? 12.722 0.624 55.772 1.00 39.72 85 SER A C 1
ATOM 652 O O . SER A 1 85 ? 12.725 1.331 56.785 1.00 39.72 85 SER A O 1
ATOM 654 N N . PRO A 1 86 ? 13.328 -0.584 55.755 1.00 43.19 86 PRO A N 1
ATOM 655 C CA . PRO A 1 86 ? 14.693 -0.721 55.215 1.00 43.19 86 PRO A CA 1
ATOM 656 C C . PRO A 1 86 ? 15.003 -2.040 54.459 1.00 43.19 86 PRO A C 1
ATOM 658 O O . PRO A 1 86 ? 14.368 -3.061 54.694 1.00 43.19 86 PRO A O 1
ATOM 661 N N . GLU A 1 87 ? 15.990 -1.938 53.546 1.00 31.86 87 GLU A N 1
ATOM 662 C CA . GLU A 1 87 ? 17.088 -2.870 53.160 1.00 31.86 87 GLU A CA 1
ATOM 663 C C . GLU A 1 87 ? 16.926 -4.399 53.334 1.00 31.86 87 GLU A C 1
ATOM 665 O O . GLU A 1 87 ? 16.429 -4.880 54.338 1.00 31.86 87 GLU A O 1
ATOM 670 N N . SER A 1 88 ? 17.462 -5.306 52.510 1.00 31.94 88 SER A N 1
ATOM 671 C CA . SER A 1 88 ? 18.525 -5.317 51.490 1.00 31.94 88 SER A CA 1
ATOM 672 C C . SER A 1 88 ? 18.574 -6.741 50.895 1.00 31.94 88 SER A C 1
ATOM 674 O O . SER A 1 88 ? 18.216 -7.697 51.582 1.00 31.94 88 SER A O 1
ATOM 676 N N . SER A 1 89 ? 19.056 -6.914 49.661 1.00 35.28 89 SER A N 1
ATOM 677 C CA . SER A 1 89 ? 20.027 -7.966 49.282 1.00 35.28 89 SER A CA 1
ATOM 678 C C . SER A 1 89 ? 20.103 -8.121 47.770 1.00 35.28 89 SER A C 1
ATOM 680 O O . SER A 1 89 ? 19.162 -8.565 47.115 1.00 35.28 89 SER A O 1
ATOM 682 N N . GLU A 1 90 ? 21.276 -7.794 47.245 1.00 37.72 90 GLU A N 1
ATOM 683 C CA . GLU A 1 90 ? 21.763 -8.216 45.941 1.00 37.72 90 GLU A CA 1
ATOM 684 C C . GLU A 1 90 ? 21.830 -9.746 45.868 1.00 37.72 90 GLU A C 1
ATOM 686 O O . GLU A 1 90 ? 22.362 -10.372 46.785 1.00 37.72 90 GLU A O 1
ATOM 691 N N . LYS A 1 91 ? 21.364 -10.324 44.754 1.00 34.47 91 LYS A N 1
ATOM 692 C CA . LYS A 1 91 ? 22.051 -11.410 44.036 1.00 34.47 91 LYS A CA 1
ATOM 693 C C . LYS A 1 91 ? 21.714 -11.320 42.548 1.00 34.47 91 LYS A C 1
ATOM 695 O O . LYS A 1 91 ? 20.615 -11.678 42.130 1.00 34.47 91 LYS A O 1
ATOM 700 N N . GLU A 1 92 ? 22.679 -10.839 41.771 1.00 40.66 92 GLU A N 1
ATOM 701 C CA . GLU A 1 92 ? 22.881 -11.312 40.404 1.00 40.66 92 GLU A CA 1
ATOM 702 C C . GLU A 1 92 ? 23.175 -12.817 40.444 1.00 40.66 92 GLU A C 1
ATOM 704 O O . GLU A 1 92 ? 23.934 -13.283 41.292 1.00 40.66 92 GLU A O 1
ATOM 709 N N . ASP A 1 93 ? 22.499 -13.569 39.581 1.00 35.12 93 ASP A N 1
ATOM 710 C CA . ASP A 1 93 ? 23.075 -14.529 38.631 1.00 35.12 93 ASP A CA 1
ATOM 711 C C . ASP A 1 93 ? 22.048 -15.609 38.304 1.00 35.12 93 ASP A C 1
ATOM 713 O O . ASP A 1 93 ? 21.593 -16.381 39.150 1.00 35.12 93 ASP A O 1
ATOM 717 N N . GLY A 1 94 ? 21.702 -15.668 37.025 1.00 34.44 94 GLY A N 1
ATOM 718 C CA . GLY A 1 94 ? 20.838 -16.690 36.472 1.00 34.44 94 GLY A CA 1
ATOM 719 C C . GLY A 1 94 ? 20.265 -16.223 35.152 1.00 34.44 94 GLY A C 1
ATOM 720 O O . GLY A 1 94 ? 19.137 -15.740 35.109 1.00 34.44 94 GLY A O 1
ATOM 721 N N . LEU A 1 95 ? 21.047 -16.363 34.076 1.00 44.00 95 LEU A N 1
ATOM 722 C CA . LEU A 1 95 ? 20.497 -16.460 32.727 1.00 44.00 95 LEU A CA 1
ATOM 723 C C . LEU A 1 95 ? 19.418 -17.551 32.747 1.00 44.00 95 LEU A C 1
ATOM 725 O O . LEU A 1 95 ? 19.723 -18.739 32.644 1.00 44.00 95 LEU A O 1
ATOM 729 N N . ASP A 1 96 ? 18.158 -17.152 32.883 1.00 38.62 96 ASP A N 1
ATOM 730 C CA . ASP A 1 96 ? 17.036 -18.029 32.590 1.00 38.62 96 ASP A CA 1
ATOM 731 C C . ASP A 1 96 ? 16.962 -18.127 31.062 1.00 38.62 96 ASP A C 1
ATOM 733 O O . ASP A 1 96 ? 16.279 -17.361 30.376 1.00 38.62 96 ASP A O 1
ATOM 737 N N . GLU A 1 97 ? 17.742 -19.057 30.508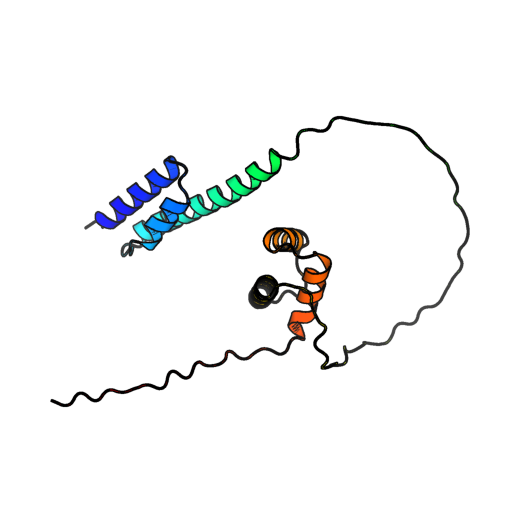 1.00 48.00 97 GLU A N 1
ATOM 738 C CA . GLU A 1 97 ? 17.480 -19.587 29.178 1.00 48.00 97 GLU A CA 1
ATOM 739 C C . GLU A 1 97 ? 15.993 -19.974 29.116 1.00 48.00 97 GLU A C 1
ATOM 741 O O . GLU A 1 97 ? 15.532 -20.793 29.924 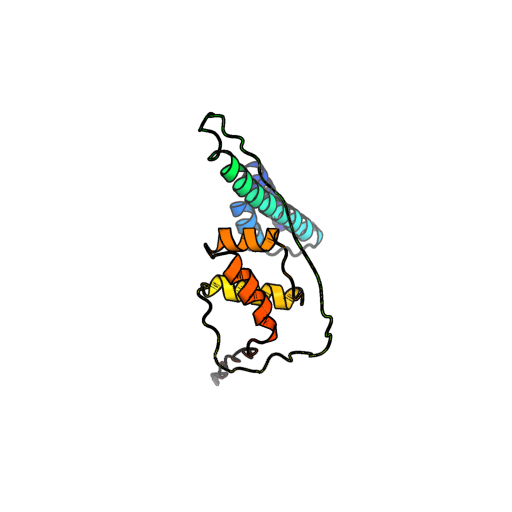1.00 48.00 97 GLU A O 1
ATOM 746 N N . PRO A 1 98 ? 15.195 -19.421 28.186 1.00 48.22 98 PRO A N 1
ATOM 747 C CA . PRO A 1 98 ? 13.804 -19.809 28.096 1.00 48.22 98 PRO A CA 1
ATOM 748 C C . PRO A 1 98 ? 13.742 -21.261 27.612 1.00 48.22 98 PRO A C 1
ATOM 750 O O . PRO A 1 98 ? 13.965 -21.562 26.438 1.00 48.22 98 PRO A O 1
ATOM 753 N N . LYS A 1 99 ? 13.431 -22.171 28.545 1.00 44.53 99 LYS A N 1
ATOM 754 C CA . LYS A 1 99 ? 13.124 -23.585 28.283 1.00 44.53 99 LYS A CA 1
ATOM 755 C C . LYS A 1 99 ? 12.191 -23.702 27.067 1.00 44.53 99 LYS A C 1
ATOM 757 O O . LYS A 1 99 ? 11.163 -23.016 27.035 1.00 44.53 99 LYS A O 1
ATOM 762 N N . PRO A 1 100 ? 12.458 -24.607 26.105 1.00 49.59 100 PRO A N 1
ATOM 763 C CA . PRO A 1 100 ? 11.596 -24.809 24.953 1.00 49.59 100 PRO A CA 1
ATOM 764 C C . PRO A 1 100 ? 10.386 -25.629 25.401 1.00 49.59 100 PRO A C 1
ATOM 766 O O . PRO A 1 100 ? 10.316 -26.846 25.230 1.00 49.59 100 PRO A O 1
ATOM 769 N N . VAL A 1 101 ? 9.419 -24.974 26.035 1.00 45.16 101 VAL A N 1
ATOM 770 C CA . VAL A 1 101 ? 8.155 -25.613 26.384 1.00 45.16 101 VAL A CA 1
ATOM 771 C C . VAL A 1 101 ? 7.316 -25.638 25.114 1.00 45.16 101 VAL A C 1
ATOM 773 O O . VAL A 1 101 ? 6.670 -24.659 24.754 1.00 45.16 101 VAL A O 1
ATOM 776 N N . GLY A 1 102 ? 7.326 -26.788 24.436 1.00 45.72 102 GLY A N 1
ATOM 777 C CA . GLY A 1 102 ? 6.533 -27.119 23.243 1.00 45.72 102 GLY A CA 1
ATOM 778 C C . GLY A 1 102 ? 5.011 -27.099 23.440 1.00 45.72 102 GLY A C 1
ATOM 779 O O . GLY A 1 102 ? 4.281 -27.756 22.703 1.00 45.72 102 GLY A O 1
ATOM 780 N N . THR A 1 103 ? 4.510 -26.338 24.409 1.00 46.53 103 THR A N 1
ATOM 781 C CA . THR A 1 103 ? 3.098 -25.991 24.507 1.00 46.53 103 THR A CA 1
ATOM 782 C C . THR A 1 103 ? 2.953 -24.636 23.834 1.00 46.53 103 THR A C 1
ATOM 784 O O . THR A 1 103 ? 3.304 -23.621 24.428 1.00 46.53 103 THR A O 1
ATOM 787 N N . MET A 1 104 ? 2.480 -24.604 22.580 1.00 53.44 104 MET A N 1
ATOM 788 C CA . MET A 1 104 ? 2.100 -23.341 21.939 1.00 53.44 104 MET A CA 1
ATOM 789 C C . MET A 1 104 ? 1.155 -22.600 22.887 1.00 53.44 104 MET A C 1
ATOM 791 O O . MET A 1 104 ? 0.005 -23.017 23.062 1.00 53.44 104 MET A O 1
ATOM 795 N N . ARG A 1 105 ? 1.636 -21.523 23.515 1.00 65.06 105 ARG A N 1
ATOM 796 C CA . ARG A 1 105 ? 0.774 -20.636 24.288 1.00 65.06 105 ARG A CA 1
ATOM 797 C C . ARG A 1 105 ? -0.319 -20.145 23.350 1.00 65.06 105 ARG A C 1
ATOM 799 O O . ARG A 1 105 ? -0.064 -19.725 22.219 1.00 65.06 105 ARG A O 1
ATOM 806 N N . LYS A 1 106 ? -1.567 -20.299 23.784 1.00 71.62 106 LYS A N 1
ATOM 807 C CA . LYS A 1 106 ? -2.718 -19.891 22.985 1.00 71.62 106 LYS A CA 1
ATOM 808 C C . LYS A 1 106 ? -2.795 -18.373 23.023 1.00 71.62 106 LYS A C 1
ATOM 810 O O . LYS A 1 106 ? -3.108 -17.789 24.051 1.00 71.62 106 LYS A O 1
ATOM 815 N N . PHE A 1 107 ? -2.506 -17.760 21.886 1.00 80.81 107 PHE A N 1
ATOM 816 C CA . PHE A 1 107 ? -2.781 -16.352 21.656 1.00 80.81 107 PHE A CA 1
ATOM 817 C C . PHE A 1 107 ? -4.185 -16.194 21.101 1.00 80.81 107 PHE A C 1
ATOM 819 O O . PHE A 1 107 ? -4.495 -16.798 20.064 1.00 80.81 107 PHE A O 1
ATOM 826 N N . ASN A 1 108 ? -4.990 -15.340 21.731 1.00 83.19 108 ASN A N 1
ATOM 827 C CA . ASN A 1 108 ? -6.345 -15.027 21.279 1.00 83.19 108 ASN A CA 1
ATOM 828 C C . ASN A 1 108 ? -6.367 -13.974 20.162 1.00 83.19 108 ASN A C 1
ATOM 830 O O . ASN A 1 108 ? -7.391 -13.362 19.902 1.00 83.19 108 ASN A O 1
ATOM 834 N N . LEU A 1 109 ? -5.268 -13.843 19.417 1.00 87.44 109 LEU A N 1
ATOM 835 C CA . LEU A 1 109 ? -5.190 -12.982 18.247 1.00 87.44 109 LEU A CA 1
ATOM 836 C C . LEU A 1 109 ? -5.808 -13.643 17.010 1.00 87.44 109 LEU A C 1
ATOM 838 O O . LEU A 1 109 ? -5.514 -14.805 16.683 1.00 87.44 109 LEU A O 1
ATOM 842 N N . LYS A 1 110 ? -6.566 -12.878 16.221 1.00 90.00 110 LYS A N 1
ATOM 843 C CA . LYS A 1 110 ? -7.017 -13.287 14.883 1.00 90.00 110 LYS A CA 1
ATOM 844 C C . LYS A 1 110 ? -5.831 -13.666 13.999 1.00 90.00 110 LYS A C 1
ATOM 846 O O . LYS A 1 110 ? -4.729 -13.118 14.067 1.00 90.00 110 LYS A O 1
ATOM 851 N N . HIS A 1 111 ? -6.081 -14.597 13.077 1.00 87.25 111 HIS A N 1
ATOM 852 C CA . HIS A 1 111 ? -5.065 -15.086 12.143 1.00 87.25 111 HIS A CA 1
ATOM 853 C C . HIS A 1 111 ? -4.397 -13.961 11.330 1.00 87.25 111 HIS A C 1
ATOM 855 O O . HIS A 1 111 ? -3.179 -13.983 11.170 1.00 87.25 111 HIS A O 1
ATOM 861 N N . ASN A 1 112 ? -5.163 -12.969 10.862 1.00 89.38 112 ASN A N 1
ATOM 862 C CA . ASN A 1 112 ? -4.627 -11.852 10.078 1.00 89.38 112 ASN A CA 1
ATOM 863 C C . ASN A 1 112 ? -3.637 -11.000 10.898 1.00 89.38 112 ASN A C 1
ATOM 865 O O . ASN A 1 112 ? -2.517 -10.775 10.445 1.00 89.38 112 ASN A O 1
ATOM 869 N N . ALA A 1 113 ? -3.992 -10.637 12.137 1.00 90.00 113 ALA A N 1
ATOM 870 C CA . ALA A 1 113 ? -3.109 -9.892 13.036 1.00 90.00 113 ALA A CA 1
ATOM 871 C C . ALA A 1 113 ? -1.778 -10.631 13.253 1.00 90.00 113 ALA A C 1
ATOM 873 O O . ALA A 1 113 ? -0.703 -10.063 13.049 1.00 90.00 113 ALA A O 1
ATOM 874 N N . ARG A 1 114 ? -1.846 -11.939 13.541 1.00 91.19 114 ARG A N 1
ATOM 875 C CA . ARG A 1 114 ? -0.660 -12.797 13.698 1.00 91.19 114 ARG A CA 1
ATOM 876 C C . ARG A 1 114 ? 0.241 -12.804 12.463 1.00 91.19 114 ARG A C 1
ATOM 878 O O . ARG A 1 114 ? 1.456 -12.673 12.593 1.00 91.19 114 ARG A O 1
ATOM 885 N N . GLN A 1 115 ? -0.332 -12.941 11.266 1.00 90.75 115 GLN A N 1
ATOM 886 C CA . GLN A 1 115 ? 0.440 -12.945 10.017 1.00 90.75 115 GLN A CA 1
ATOM 887 C C . GLN A 1 115 ? 1.142 -11.611 9.766 1.00 90.75 115 GLN A C 1
ATOM 889 O O . GLN A 1 115 ? 2.283 -11.588 9.307 1.00 90.75 115 GLN A O 1
ATOM 894 N N . GLN A 1 116 ? 0.486 -10.498 10.077 1.00 91.81 116 GLN A N 1
ATOM 895 C CA . GLN A 1 116 ? 1.047 -9.169 9.843 1.00 91.81 116 GLN A CA 1
ATOM 896 C C . GLN A 1 116 ? 2.166 -8.846 10.834 1.00 91.81 116 GLN A C 1
ATOM 898 O O . GLN A 1 116 ? 3.200 -8.323 10.423 1.00 91.81 116 GLN A O 1
ATOM 903 N N . LEU A 1 117 ? 2.021 -9.256 12.098 1.00 91.19 117 LEU A N 1
ATOM 904 C CA . LEU A 1 117 ? 3.098 -9.174 13.087 1.00 91.19 117 LEU A CA 1
ATOM 905 C C . LEU A 1 117 ? 4.314 -10.017 12.672 1.00 91.19 117 LEU A C 1
ATOM 907 O O . LEU A 1 117 ? 5.431 -9.506 12.688 1.00 91.19 117 LEU A O 1
ATOM 911 N N . ILE A 1 118 ? 4.107 -11.255 12.198 1.00 90.62 118 ILE A N 1
ATOM 912 C CA . ILE A 1 118 ? 5.192 -12.105 11.666 1.00 90.62 118 ILE A CA 1
ATOM 913 C C . ILE A 1 118 ? 5.886 -11.444 10.472 1.00 90.62 118 ILE A C 1
ATOM 915 O O . ILE A 1 118 ? 7.114 -11.418 10.407 1.00 90.62 118 ILE A O 1
ATOM 919 N N . ARG A 1 119 ? 5.128 -10.904 9.510 1.00 89.38 119 ARG A N 1
ATOM 920 C CA . ARG A 1 119 ? 5.702 -10.216 8.340 1.00 89.38 119 ARG A CA 1
ATOM 921 C C . ARG A 1 119 ? 6.540 -9.017 8.753 1.00 89.38 119 ARG A C 1
ATOM 923 O O . ARG A 1 119 ? 7.633 -8.838 8.224 1.00 89.38 119 ARG A O 1
ATOM 930 N N . ARG A 1 120 ? 6.040 -8.220 9.697 1.00 89.94 120 ARG A N 1
ATOM 931 C CA . ARG A 1 120 ? 6.762 -7.064 10.221 1.00 89.94 120 ARG A CA 1
ATOM 932 C C . ARG A 1 120 ? 8.055 -7.490 10.902 1.00 89.94 120 ARG A C 1
ATOM 934 O O . ARG A 1 120 ? 9.103 -6.992 10.509 1.00 89.94 120 ARG A O 1
ATOM 941 N N . TYR A 1 121 ? 7.984 -8.450 11.822 1.00 90.25 121 TYR A N 1
ATOM 942 C CA . TYR A 1 121 ? 9.160 -9.006 12.487 1.00 90.25 121 TYR A CA 1
ATOM 943 C C . TYR A 1 121 ? 10.180 -9.534 11.472 1.00 90.25 121 TYR A C 1
ATOM 945 O O . TYR A 1 121 ? 11.364 -9.234 11.555 1.00 90.25 121 TYR A O 1
ATOM 953 N N . ASN A 1 122 ? 9.735 -10.259 10.444 1.00 87.69 122 ASN A N 1
ATOM 954 C CA . ASN A 1 122 ? 10.632 -10.761 9.405 1.00 87.69 122 ASN A CA 1
ATOM 955 C C . ASN A 1 122 ? 11.281 -9.655 8.566 1.00 87.69 122 ASN A C 1
ATOM 957 O O . ASN A 1 122 ? 12.395 -9.862 8.090 1.00 87.69 122 ASN A O 1
ATOM 961 N N . LYS A 1 123 ? 10.606 -8.513 8.391 1.00 89.06 123 LYS A N 1
ATOM 962 C CA . LYS A 1 123 ? 11.119 -7.354 7.652 1.00 89.06 123 LYS A CA 1
ATOM 963 C C . LYS A 1 123 ? 12.118 -6.540 8.473 1.00 89.06 123 LYS A C 1
ATOM 965 O O . LYS A 1 123 ? 13.125 -6.116 7.924 1.00 89.06 123 LYS A O 1
ATOM 970 N N . THR A 1 124 ? 11.832 -6.292 9.749 1.00 89.62 124 THR A N 1
ATOM 971 C CA . THR A 1 124 ? 12.659 -5.419 10.601 1.00 89.62 124 THR A CA 1
ATOM 972 C C . THR A 1 124 ? 13.710 -6.179 11.397 1.00 89.62 124 THR A C 1
ATOM 974 O O . THR A 1 124 ? 14.705 -5.585 11.790 1.00 89.62 124 THR A O 1
ATOM 977 N N . LYS A 1 125 ? 13.473 -7.467 11.678 1.00 85.50 125 LYS A N 1
ATOM 978 C CA . LYS A 1 125 ? 14.225 -8.297 12.637 1.00 85.50 125 LYS A CA 1
ATOM 979 C C . LYS A 1 125 ? 14.316 -7.695 14.046 1.00 85.50 125 LYS A C 1
ATOM 981 O O . LYS A 1 125 ? 15.091 -8.170 14.867 1.00 85.50 125 LYS A O 1
ATOM 986 N N . ALA A 1 126 ? 13.487 -6.691 14.336 1.00 84.69 126 ALA A N 1
ATOM 987 C CA . ALA A 1 126 ? 13.434 -6.029 15.628 1.00 84.69 126 ALA A CA 1
ATOM 988 C C . ALA A 1 126 ? 12.642 -6.882 16.624 1.00 84.69 126 ALA A C 1
ATOM 990 O O . ALA A 1 126 ? 11.515 -7.293 16.333 1.00 84.69 126 ALA A O 1
ATOM 991 N N . THR A 1 127 ? 13.230 -7.113 17.796 1.00 80.62 127 THR A N 1
ATOM 992 C CA . THR A 1 127 ? 12.613 -7.793 18.948 1.00 80.62 127 THR A CA 1
ATOM 993 C C . THR A 1 127 ? 11.541 -6.942 19.624 1.00 80.62 127 THR A C 1
ATOM 995 O O . THR A 1 127 ? 10.643 -7.475 20.274 1.00 80.62 127 THR A O 1
ATOM 998 N N . GLU A 1 128 ? 11.601 -5.629 19.417 1.00 87.06 128 GLU A N 1
ATOM 999 C CA . GLU A 1 128 ? 10.676 -4.647 19.966 1.00 87.06 128 GLU A CA 1
ATOM 1000 C C . GLU A 1 128 ? 9.822 -4.004 18.871 1.00 87.06 128 GLU A C 1
ATOM 1002 O O . GLU A 1 128 ? 10.161 -3.984 17.683 1.00 87.06 128 GLU A O 1
ATOM 1007 N N . ILE A 1 129 ? 8.665 -3.501 19.285 1.00 90.06 129 ILE A N 1
ATOM 1008 C CA . ILE A 1 129 ? 7.652 -2.899 18.426 1.00 90.06 129 ILE A CA 1
ATOM 1009 C C . ILE A 1 129 ? 7.202 -1.597 19.075 1.00 90.06 129 ILE A C 1
ATOM 1011 O O . ILE A 1 129 ? 6.945 -1.570 20.273 1.00 90.06 129 ILE A O 1
ATOM 1015 N N . SER A 1 130 ? 7.139 -0.518 18.291 1.00 92.50 130 SER A N 1
ATOM 1016 C CA . SER A 1 130 ? 6.775 0.794 18.827 1.00 92.50 130 SER A CA 1
ATOM 1017 C C . SER A 1 130 ? 5.324 0.830 19.304 1.00 92.50 130 SER A C 1
ATOM 1019 O O . SER A 1 130 ? 4.443 0.215 18.693 1.00 92.50 130 SER A O 1
ATOM 1021 N N . ASP A 1 131 ? 5.058 1.616 20.343 1.00 91.31 131 ASP A N 1
ATOM 1022 C CA . ASP A 1 131 ? 3.710 1.779 20.897 1.00 91.31 131 ASP A CA 1
ATOM 1023 C C . ASP A 1 131 ? 2.720 2.326 19.866 1.00 91.31 131 ASP A C 1
ATOM 1025 O O . ASP A 1 131 ? 1.585 1.862 19.780 1.00 91.31 131 ASP A O 1
ATOM 1029 N N . GLU A 1 132 ? 3.160 3.254 19.013 1.00 92.00 132 GLU A N 1
ATOM 1030 C CA . GLU A 1 132 ? 2.369 3.771 17.889 1.00 92.00 132 GLU A CA 1
ATOM 1031 C C . GLU A 1 132 ? 1.922 2.651 16.948 1.00 92.00 132 GLU A C 1
ATOM 1033 O O . GLU A 1 132 ? 0.770 2.590 16.513 1.00 92.00 132 GLU A O 1
ATOM 1038 N N . THR A 1 133 ? 2.820 1.703 16.680 1.00 90.50 133 THR A N 1
ATOM 1039 C CA . THR A 1 133 ? 2.493 0.539 15.865 1.00 90.50 133 THR A CA 1
ATOM 1040 C C . THR A 1 133 ? 1.484 -0.350 16.566 1.00 90.50 133 THR A C 1
ATOM 1042 O O . THR A 1 133 ? 0.537 -0.812 15.929 1.00 90.50 133 THR A O 1
ATOM 1045 N N . ILE A 1 134 ? 1.693 -0.639 17.848 1.00 93.50 134 ILE A N 1
ATOM 1046 C CA . ILE A 1 134 ? 0.778 -1.488 18.608 1.00 93.50 134 ILE A CA 1
ATOM 1047 C C . ILE A 1 134 ? -0.616 -0.871 18.629 1.00 93.50 134 ILE A C 1
ATOM 1049 O O . ILE A 1 134 ? -1.583 -1.576 18.347 1.00 93.50 134 ILE A O 1
ATOM 1053 N N . LYS A 1 135 ? -0.722 0.443 18.850 1.00 92.19 135 LYS A N 1
ATOM 1054 C CA . LYS A 1 135 ? -1.987 1.186 18.769 1.00 92.19 135 LYS A CA 1
ATOM 1055 C C . LYS A 1 135 ? -2.632 1.052 17.388 1.00 92.19 135 LYS A C 1
ATOM 1057 O O . LYS A 1 135 ? -3.803 0.686 17.298 1.00 92.19 135 LYS A O 1
ATOM 1062 N N . ALA A 1 136 ? -1.868 1.242 16.311 1.00 92.56 136 ALA A N 1
ATOM 1063 C CA . ALA A 1 136 ? -2.375 1.094 14.945 1.00 92.56 136 ALA A CA 1
ATOM 1064 C C . ALA A 1 136 ? -2.876 -0.333 14.647 1.00 92.56 136 ALA A C 1
ATOM 1066 O O . ALA A 1 136 ? -3.924 -0.516 14.025 1.00 92.56 136 ALA A O 1
ATOM 1067 N N . TYR A 1 137 ? -2.158 -1.364 15.103 1.00 91.75 137 TYR A N 1
ATOM 1068 C CA . TYR A 1 137 ? -2.556 -2.764 14.917 1.00 91.75 137 TYR A CA 1
ATOM 1069 C C . TYR A 1 137 ? -3.764 -3.131 15.783 1.00 91.75 137 TYR A C 1
ATOM 1071 O O . TYR A 1 137 ? -4.669 -3.808 15.295 1.00 91.75 137 TYR A O 1
ATOM 1079 N N . SER A 1 138 ? -3.800 -2.655 17.027 1.00 92.75 138 SER A N 1
ATOM 1080 C CA . SER A 1 138 ? -4.916 -2.847 17.954 1.00 92.75 138 SER A CA 1
ATOM 1081 C C . SER A 1 138 ? -6.207 -2.306 17.354 1.00 92.75 138 SER A C 1
ATOM 1083 O O . SER A 1 138 ? -7.187 -3.043 17.243 1.00 92.75 138 SER A O 1
ATOM 1085 N N . LYS A 1 139 ? -6.168 -1.072 16.839 1.00 91.75 139 LYS A N 1
ATOM 1086 C CA . LYS A 1 139 ? -7.303 -0.437 16.166 1.00 91.75 139 LYS A CA 1
ATOM 1087 C C . LYS A 1 139 ? -7.714 -1.170 14.891 1.00 91.75 139 LYS A C 1
ATOM 1089 O O . LYS A 1 139 ? -8.888 -1.455 14.689 1.00 91.75 139 LYS A O 1
ATOM 1094 N N . ARG A 1 140 ? -6.746 -1.522 14.040 1.00 93.06 140 ARG A N 1
ATOM 1095 C CA . ARG A 1 140 ? -7.011 -2.138 12.730 1.00 93.06 140 ARG A CA 1
ATOM 1096 C C . ARG A 1 140 ? -7.603 -3.543 12.819 1.00 93.06 140 ARG A C 1
ATOM 1098 O O . ARG A 1 140 ? -8.398 -3.921 11.962 1.00 93.06 140 ARG A O 1
ATOM 1105 N N . TYR A 1 141 ? -7.165 -4.342 13.789 1.00 91.31 141 TYR A N 1
ATOM 1106 C CA . TYR A 1 141 ? -7.576 -5.744 13.910 1.00 91.31 141 TYR A CA 1
ATOM 1107 C C . TYR A 1 141 ? -8.568 -5.990 15.056 1.00 91.31 141 TYR A C 1
ATOM 1109 O O . TYR A 1 141 ? -9.073 -7.111 15.185 1.00 91.31 141 TYR A O 1
ATOM 1117 N N . CYS A 1 142 ? -8.902 -4.946 15.823 1.00 91.00 142 CYS A N 1
ATOM 1118 C CA . CYS A 1 142 ? -9.690 -5.007 17.054 1.00 91.00 142 CYS A CA 1
ATOM 1119 C C . CYS A 1 142 ? -9.122 -6.056 18.017 1.00 91.00 142 CYS A C 1
ATOM 1121 O O . CYS A 1 142 ? -9.826 -6.982 18.415 1.00 91.00 142 CYS A O 1
ATOM 1123 N N . GLU A 1 143 ? -7.826 -5.942 18.299 1.00 92.44 143 GLU A N 1
ATOM 1124 C CA . GLU A 1 143 ? -7.078 -6.845 19.177 1.00 92.44 143 GLU A CA 1
ATOM 1125 C C . GLU A 1 143 ? -6.522 -6.068 20.374 1.00 92.44 143 GLU A C 1
ATOM 1127 O O . GLU A 1 143 ? -6.116 -4.913 20.207 1.00 92.44 143 GLU A O 1
ATOM 1132 N N . PRO A 1 144 ? -6.438 -6.671 21.568 1.00 92.31 144 PRO A N 1
ATOM 1133 C CA . PRO A 1 144 ? -5.851 -6.009 22.725 1.00 92.31 144 PRO A CA 1
ATOM 1134 C C . PRO A 1 144 ? -4.340 -5.799 22.536 1.00 92.31 144 PRO A C 1
ATOM 1136 O O . PRO A 1 144 ? -3.605 -6.707 22.134 1.00 92.31 144 PRO A O 1
ATOM 1139 N N . ALA A 1 145 ? -3.865 -4.593 22.860 1.00 91.00 145 ALA A N 1
ATOM 1140 C CA . ALA A 1 145 ? -2.462 -4.187 22.725 1.00 91.00 145 ALA A CA 1
ATOM 1141 C C . ALA A 1 145 ? -1.493 -5.153 23.430 1.00 91.00 145 ALA A C 1
ATOM 1143 O O . ALA A 1 145 ? -0.463 -5.537 22.876 1.00 91.00 145 ALA A O 1
ATOM 1144 N N . GLU A 1 146 ? -1.867 -5.616 24.619 1.00 90.12 146 GLU A N 1
ATOM 1145 C CA . GLU A 1 146 ? -1.089 -6.555 25.427 1.00 90.12 146 GLU A CA 1
ATOM 1146 C C . GLU A 1 146 ? -0.882 -7.907 24.737 1.00 90.12 146 GLU A C 1
ATOM 1148 O O . GLU A 1 146 ? 0.184 -8.512 24.857 1.00 90.12 146 GLU A O 1
ATOM 1153 N N . GLU A 1 147 ? -1.880 -8.419 24.012 1.00 91.12 147 GLU A N 1
ATOM 1154 C CA . GLU A 1 147 ? -1.716 -9.669 23.264 1.00 91.12 147 GLU A CA 1
ATOM 1155 C C . GLU A 1 147 ? -0.842 -9.479 22.031 1.00 91.12 147 GLU A C 1
ATOM 1157 O O . GLU A 1 147 ? -0.037 -10.358 21.726 1.00 91.12 147 GLU A O 1
ATOM 1162 N N . LEU A 1 148 ? -0.942 -8.332 21.355 1.00 91.19 148 LEU A N 1
ATOM 1163 C CA . LEU A 1 148 ? -0.082 -8.005 20.217 1.00 91.19 148 LEU A CA 1
ATOM 1164 C C . LEU A 1 148 ? 1.388 -7.918 20.641 1.00 91.19 148 LEU A C 1
ATOM 1166 O O . LEU A 1 148 ? 2.241 -8.515 19.985 1.00 91.19 148 LEU A O 1
ATOM 1170 N N . ILE A 1 149 ? 1.677 -7.235 21.755 1.00 92.19 149 ILE A N 1
ATOM 1171 C CA . ILE A 1 149 ? 3.030 -7.125 22.322 1.00 92.19 149 ILE A CA 1
ATOM 1172 C C . ILE A 1 149 ? 3.551 -8.506 22.719 1.00 92.19 149 ILE A C 1
ATOM 1174 O O . ILE A 1 149 ? 4.652 -8.890 22.317 1.00 92.19 149 ILE A O 1
ATOM 1178 N N . ARG A 1 150 ? 2.758 -9.273 23.480 1.00 90.81 150 ARG A N 1
ATOM 1179 C CA . ARG A 1 150 ? 3.143 -10.624 23.916 1.00 90.81 150 ARG A CA 1
ATOM 1180 C C . ARG A 1 150 ? 3.427 -11.535 22.728 1.00 90.81 150 ARG A C 1
ATOM 1182 O O . ARG A 1 150 ? 4.464 -12.187 22.700 1.00 90.81 150 ARG A O 1
ATOM 1189 N N . TYR A 1 151 ? 2.549 -11.540 21.726 1.00 91.44 151 TYR A N 1
ATOM 1190 C CA . TYR A 1 151 ? 2.742 -12.348 20.527 1.00 91.44 151 TYR A CA 1
ATOM 1191 C C . TYR A 1 151 ? 3.990 -11.934 19.763 1.00 91.44 151 TYR A C 1
ATOM 1193 O O . TYR A 1 151 ? 4.751 -12.799 19.346 1.00 91.44 151 TYR A O 1
ATOM 1201 N N . TYR A 1 152 ? 4.223 -10.628 19.604 1.00 91.50 152 TYR A N 1
ATOM 1202 C CA . TYR A 1 152 ? 5.382 -10.116 18.880 1.00 91.50 152 TYR A CA 1
ATOM 1203 C C . TYR A 1 152 ? 6.705 -10.574 19.510 1.00 91.50 152 TYR A C 1
ATOM 1205 O O . TYR A 1 152 ? 7.597 -11.017 18.788 1.00 91.50 152 TYR A O 1
ATOM 1213 N N . LYS A 1 153 ? 6.792 -10.573 20.848 1.00 90.69 153 LYS A N 1
ATOM 1214 C CA . LYS A 1 153 ? 7.947 -11.096 21.599 1.00 90.69 153 LYS A CA 1
ATOM 1215 C C . LYS A 1 153 ? 8.134 -12.608 21.457 1.00 90.69 153 LYS A C 1
ATOM 1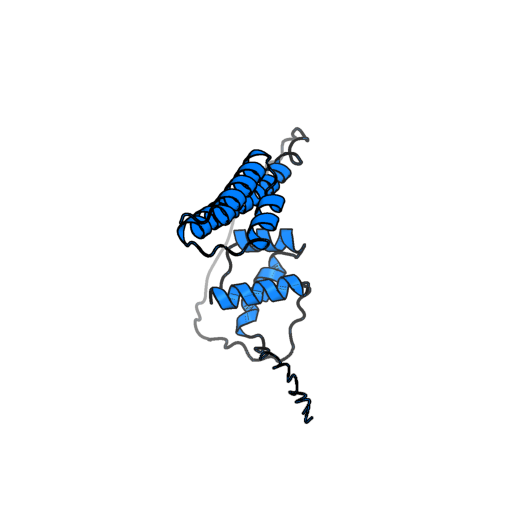217 O O . LYS A 1 153 ? 9.260 -13.082 21.560 1.00 90.69 153 LYS A O 1
ATOM 1222 N N . GLU A 1 154 ? 7.062 -13.364 21.213 1.00 89.50 154 GLU A N 1
ATOM 1223 C CA . GLU A 1 154 ? 7.143 -14.819 21.030 1.00 89.50 154 GLU A CA 1
ATOM 1224 C C . GLU A 1 154 ? 7.491 -15.243 19.590 1.00 89.50 154 GLU A C 1
ATOM 1226 O O . GLU A 1 154 ? 7.926 -16.376 19.392 1.00 89.50 154 GLU A O 1
ATOM 1231 N N . ILE A 1 155 ? 7.401 -14.353 18.587 1.00 89.25 155 ILE A N 1
ATOM 1232 C CA . ILE A 1 155 ? 7.722 -14.667 17.176 1.00 89.25 155 ILE A CA 1
ATOM 1233 C C . ILE A 1 155 ? 9.095 -15.337 16.970 1.00 89.25 155 ILE A C 1
ATOM 1235 O O . ILE A 1 155 ? 9.128 -16.309 16.211 1.00 89.25 155 ILE A O 1
ATOM 1239 N N . PRO A 1 156 ? 10.206 -14.890 17.597 1.00 85.19 156 PRO A N 1
ATOM 1240 C CA . PRO A 1 156 ? 11.519 -15.520 17.426 1.00 85.19 156 PRO A CA 1
ATOM 1241 C C . PRO A 1 156 ? 11.540 -16.999 17.836 1.00 85.19 156 PRO A C 1
ATOM 1243 O O . PRO A 1 156 ? 12.333 -17.776 17.312 1.00 85.19 156 PRO A O 1
ATOM 1246 N N . TYR A 1 157 ? 10.659 -17.382 18.760 1.00 84.00 157 TYR A N 1
ATOM 1247 C CA . TYR A 1 157 ? 10.571 -18.725 19.332 1.00 84.00 157 TYR A CA 1
ATOM 1248 C C . TYR A 1 157 ? 9.486 -19.578 18.664 1.00 84.00 157 TYR A C 1
ATOM 1250 O O . TYR A 1 157 ? 9.370 -20.773 18.943 1.00 84.00 157 TYR A O 1
ATOM 1258 N N . LEU A 1 158 ? 8.672 -18.990 17.780 1.00 79.44 158 LEU A N 1
ATOM 1259 C CA . LEU A 1 158 ? 7.676 -19.745 17.035 1.00 79.44 158 LEU A CA 1
ATOM 1260 C C . LEU A 1 158 ? 8.373 -20.646 16.011 1.00 79.44 158 LEU A C 1
ATOM 1262 O O . LEU A 1 158 ? 9.272 -20.194 15.299 1.00 79.44 158 LEU A O 1
ATOM 1266 N N . PRO A 1 159 ? 7.919 -21.903 15.851 1.00 71.12 159 PRO A N 1
ATOM 1267 C CA . PRO A 1 159 ? 8.462 -22.774 14.826 1.00 71.12 159 PRO A CA 1
ATOM 1268 C C . PRO A 1 159 ? 8.272 -22.105 13.466 1.00 71.12 159 PRO A C 1
ATOM 1270 O O . PRO A 1 159 ? 7.140 -21.835 13.043 1.00 71.12 159 PRO A O 1
ATOM 1273 N N . HIS A 1 160 ? 9.380 -21.829 12.776 1.00 60.41 160 HIS A N 1
ATOM 1274 C CA . HIS A 1 160 ? 9.346 -21.338 11.409 1.00 60.41 160 HIS A CA 1
ATOM 1275 C C . HIS A 1 160 ? 8.576 -22.351 10.565 1.00 60.41 160 HIS A C 1
ATOM 1277 O O . HIS A 1 160 ? 9.071 -23.431 10.242 1.00 60.41 160 HIS A O 1
ATOM 1283 N N . ARG A 1 161 ? 7.331 -22.020 10.204 1.00 54.94 161 ARG A N 1
ATOM 1284 C CA . ARG A 1 161 ? 6.610 -22.786 9.192 1.00 54.94 161 ARG A CA 1
ATOM 1285 C C . ARG A 1 161 ? 7.358 -22.578 7.886 1.00 54.94 161 ARG A C 1
ATOM 1287 O O . ARG A 1 161 ? 7.168 -21.558 7.226 1.00 54.94 161 ARG A O 1
ATOM 1294 N N . ALA A 1 162 ? 8.211 -23.539 7.536 1.00 51.81 162 ALA A N 1
ATOM 1295 C CA . ALA A 1 162 ? 8.783 -23.623 6.206 1.00 51.81 162 ALA A CA 1
ATOM 1296 C C . ALA A 1 162 ? 7.628 -23.495 5.199 1.00 51.81 162 ALA A C 1
ATOM 1298 O O . ALA A 1 162 ? 6.578 -24.125 5.400 1.00 51.81 162 ALA A O 1
ATOM 1299 N N . PRO A 1 163 ? 7.761 -22.649 4.164 1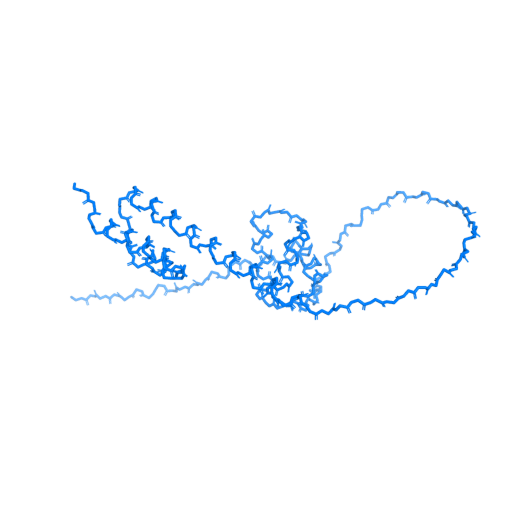.00 50.25 163 PRO A N 1
ATOM 1300 C CA . PRO A 1 163 ? 6.717 -22.516 3.166 1.00 50.25 163 PRO A CA 1
ATOM 1301 C C . PRO A 1 163 ? 6.419 -23.910 2.616 1.00 50.25 163 PRO A C 1
ATOM 1303 O O . PRO A 1 163 ? 7.312 -24.593 2.111 1.00 50.25 163 PRO A O 1
ATOM 1306 N N . LYS A 1 164 ? 5.164 -24.359 2.753 1.00 54.53 164 LYS A N 1
ATOM 1307 C CA . LYS A 1 164 ? 4.706 -25.573 2.079 1.00 54.53 164 LYS A CA 1
ATOM 1308 C C . LYS A 1 164 ? 4.896 -25.310 0.592 1.00 54.53 164 LYS A C 1
ATOM 1310 O O . LYS A 1 164 ? 4.189 -24.501 0.002 1.00 54.53 164 LYS A O 1
ATOM 1315 N N . ARG A 1 165 ? 5.919 -25.927 0.010 1.00 48.56 165 ARG A N 1
ATOM 1316 C CA . ARG A 1 165 ? 6.190 -25.859 -1.419 1.00 48.56 165 ARG A CA 1
ATOM 1317 C C . ARG A 1 165 ? 5.021 -26.559 -2.102 1.00 48.56 165 ARG A C 1
ATOM 1319 O O . ARG A 1 165 ? 4.936 -27.784 -2.072 1.00 48.56 165 ARG A O 1
ATOM 1326 N N . ASN A 1 166 ? 4.093 -25.780 -2.650 1.00 56.03 166 ASN A N 1
ATOM 1327 C CA . ASN A 1 166 ? 2.981 -26.295 -3.438 1.00 56.03 166 ASN A CA 1
ATOM 1328 C C . ASN A 1 166 ? 3.590 -26.998 -4.653 1.00 56.03 166 ASN A C 1
ATOM 1330 O O . ASN A 1 166 ? 4.021 -26.357 -5.611 1.00 56.03 166 ASN A O 1
ATOM 1334 N N . ARG A 1 167 ? 3.711 -28.323 -4.567 1.00 46.72 167 ARG A N 1
ATOM 1335 C CA . ARG A 1 167 ? 4.178 -29.194 -5.640 1.00 46.72 167 ARG A CA 1
ATOM 1336 C C . ARG A 1 167 ? 3.064 -29.265 -6.681 1.00 46.72 167 ARG A C 1
ATOM 1338 O O . ARG A 1 167 ? 2.319 -30.234 -6.720 1.00 46.72 167 ARG A O 1
ATOM 1345 N N . TRP A 1 168 ? 2.924 -28.222 -7.494 1.00 43.41 168 TRP A N 1
ATOM 1346 C CA . TRP A 1 168 ? 2.197 -28.334 -8.752 1.00 43.41 168 TRP A CA 1
ATOM 1347 C C . TRP A 1 168 ? 3.007 -29.285 -9.626 1.00 43.41 168 TRP A C 1
ATOM 1349 O O . TRP A 1 168 ? 4.039 -28.924 -10.187 1.00 43.41 168 TRP A O 1
ATOM 1359 N N . THR A 1 169 ? 2.605 -30.550 -9.631 1.00 49.12 169 THR A N 1
ATOM 1360 C CA . THR A 1 169 ? 3.114 -31.557 -10.550 1.00 49.12 169 THR A CA 1
ATOM 1361 C C . THR A 1 169 ? 2.790 -31.102 -11.963 1.00 49.12 169 THR A C 1
ATOM 1363 O O . THR A 1 169 ? 1.627 -31.037 -12.360 1.00 49.12 169 THR A O 1
ATOM 1366 N N . THR A 1 170 ? 3.845 -30.763 -12.694 1.00 45.88 170 THR A N 1
ATOM 1367 C CA . THR A 1 170 ? 3.892 -30.563 -14.136 1.00 45.88 170 THR A CA 1
ATOM 1368 C C . THR A 1 170 ? 3.072 -31.647 -14.833 1.00 45.88 170 THR A C 1
ATOM 1370 O O . THR A 1 170 ? 3.543 -32.766 -15.011 1.00 45.88 170 THR A O 1
ATOM 1373 N N . THR A 1 171 ? 1.839 -31.343 -15.233 1.00 46.72 171 THR A N 1
ATOM 1374 C CA . THR A 1 171 ? 1.123 -32.204 -16.178 1.00 46.72 171 THR A CA 1
ATOM 1375 C C . THR A 1 171 ? 1.573 -31.766 -17.563 1.00 46.72 171 THR A C 1
ATOM 1377 O O . THR A 1 171 ? 0.967 -30.895 -18.182 1.00 46.72 171 THR A O 1
ATOM 1380 N N . ARG A 1 172 ? 2.711 -32.317 -18.007 1.00 47.50 172 ARG A N 1
ATOM 1381 C CA . ARG A 1 172 ? 3.110 -32.331 -19.420 1.00 47.50 172 ARG A CA 1
ATOM 1382 C C . ARG A 1 172 ? 1.962 -32.995 -20.183 1.00 47.50 172 ARG A C 1
ATOM 1384 O O . ARG A 1 172 ? 1.821 -34.212 -20.125 1.00 47.50 172 ARG A O 1
ATOM 1391 N N . ARG A 1 173 ? 1.130 -32.217 -20.873 1.00 46.56 173 ARG A N 1
ATOM 1392 C CA . ARG A 1 173 ? 0.372 -32.763 -21.998 1.00 46.56 173 ARG A CA 1
ATOM 1393 C C . ARG A 1 173 ? 1.336 -32.791 -23.175 1.00 46.56 173 ARG A C 1
ATOM 1395 O O . ARG A 1 173 ? 1.700 -31.745 -23.697 1.00 46.56 173 ARG A O 1
ATOM 1402 N N . HIS A 1 174 ? 1.816 -33.991 -23.489 1.00 50.31 174 HIS A N 1
ATOM 1403 C CA . HIS A 1 174 ? 2.251 -34.322 -24.837 1.00 50.31 174 HIS A CA 1
ATOM 1404 C C . HIS A 1 174 ? 1.060 -34.040 -25.758 1.00 50.31 174 HIS A C 1
ATOM 1406 O O . HIS A 1 174 ? -0.004 -34.625 -25.573 1.00 50.31 174 HIS A O 1
ATOM 1412 N N . THR A 1 175 ? 1.224 -33.123 -26.698 1.00 45.41 175 THR A N 1
ATOM 1413 C CA . THR A 1 175 ? 0.472 -33.141 -27.951 1.00 45.41 175 THR A CA 1
ATOM 1414 C C . THR A 1 175 ? 1.499 -33.452 -29.022 1.00 45.41 175 THR A C 1
ATOM 1416 O O . THR A 1 175 ? 2.250 -32.572 -29.438 1.00 45.41 175 THR A O 1
ATOM 1419 N N . GLU A 1 176 ? 1.607 -34.738 -29.335 1.00 48.66 176 GLU A N 1
ATOM 1420 C CA . GLU A 1 176 ? 1.958 -35.184 -30.678 1.00 48.66 176 GLU A CA 1
ATOM 1421 C C . GLU A 1 176 ? 0.669 -35.078 -31.495 1.00 48.66 176 GLU A C 1
ATOM 1423 O O . GLU A 1 176 ? -0.369 -35.558 -31.036 1.00 48.66 176 GLU A O 1
ATOM 1428 N N . ASP A 1 177 ? 0.721 -34.297 -32.573 1.00 42.06 177 ASP A N 1
ATOM 1429 C CA . ASP A 1 177 ? 0.253 -34.631 -33.929 1.00 42.06 177 ASP A CA 1
ATOM 1430 C C . ASP A 1 177 ? 0.467 -33.420 -34.855 1.00 42.06 177 ASP A C 1
ATOM 1432 O O . ASP A 1 177 ? 0.002 -32.304 -34.515 1.00 42.06 177 ASP A O 1
#

Secondary structure (DSSP, 8-state):
---HHHHHHHHHHHHHHHTT-HHHHHHHHHH----SHHHHHHHHHHHHHHHHHHHHHHHHHHHTTS------------------------------------S-------HHHHHHHHHHHHHH--S---HHHHHHHHHHHT--HHHHHHHHHHGGGS-------------------

Sequence (177 aa):
MPDDESFQWNCKMAQAVRENQPFKVLQLAGSHNFTNELQKEIALTLVQYACEMITTKNEASEVETASLSVTPLDSGADDSEPTSSPESSEKEDGLDEPKPVGTMRKFNLKHNARQQLIRRYNKTKATEISDETIKAYSKRYCEPAEELIRYYKEIPYLPHRAPKRNRWTTTRRHTED